Protein AF-A0A8C2Y4I5-F1 (afdb_monomer_lite)

Foldseek 3Di:
DPPDQDPVNVQDDDDPVRQVVDDPVRVVVNVVVVVVVVVVVVVVVVCVVPPCPPVPPPPDDD

InterPro domains:
  IPR001909 Krueppel-associated box [PF01352] (4-44)
  IPR001909 Krueppel-associated box [PS50805] (5-62)
  IPR001909 Krueppel-associated box [SM00349] (5-60)
  IPR001909 Krueppel-associated box [cd07765] (5-43)
  IPR036051 Krueppel-associated box domain superfamily [SSF109640] (3-49)
  IPR050169 Krueppel C2H2-type zinc-finger [PTHR23232] (4-46)

Structure (mmCIF, N/CA/C/O backbone):
data_AF-A0A8C2Y4I5-F1
#
_entry.id   AF-A0A8C2Y4I5-F1
#
loop_
_atom_site.group_PDB
_atom_site.id
_atom_s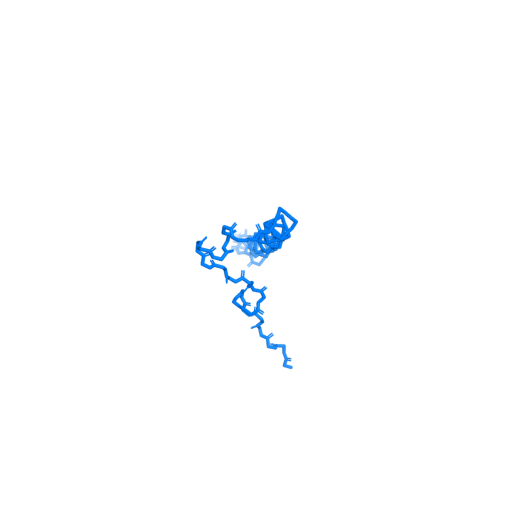ite.type_symbol
_atom_site.label_atom_id
_atom_site.label_alt_id
_atom_site.label_comp_id
_atom_site.label_asym_id
_atom_site.label_entity_id
_atom_site.label_seq_id
_atom_site.pdbx_PDB_ins_code
_atom_site.Cartn_x
_atom_site.Cartn_y
_atom_site.Cartn_z
_atom_site.occupancy
_atom_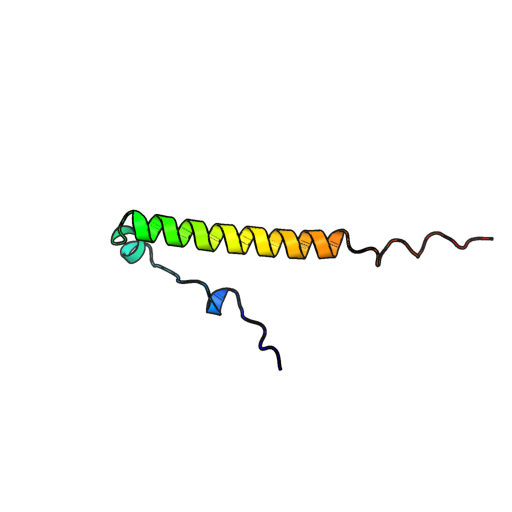site.B_iso_or_equiv
_atom_site.auth_seq_id
_atom_site.auth_comp_id
_atom_site.auth_asym_id
_atom_site.auth_atom_id
_atom_site.pdbx_PDB_model_num
ATOM 1 N N . MET A 1 1 ? 2.052 -22.941 -22.728 1.00 51.56 1 MET A N 1
ATOM 2 C CA . MET A 1 1 ? 0.887 -22.057 -22.549 1.00 51.56 1 MET A CA 1
ATOM 3 C C . MET A 1 1 ? 1.160 -21.273 -21.280 1.00 51.56 1 MET A C 1
ATOM 5 O O . MET A 1 1 ? 1.186 -21.882 -20.222 1.00 51.56 1 MET A O 1
ATOM 9 N N . ILE A 1 2 ? 1.547 -20.004 -21.394 1.00 55.66 2 ILE A N 1
ATOM 10 C CA . ILE A 1 2 ? 1.554 -19.098 -20.243 1.00 55.66 2 ILE A CA 1
ATOM 11 C C . ILE A 1 2 ? 0.248 -18.336 -20.398 1.00 55.66 2 ILE A C 1
ATOM 13 O O . ILE A 1 2 ? 0.136 -17.529 -21.321 1.00 55.66 2 ILE A O 1
ATOM 17 N N . ASP A 1 3 ? -0.757 -18.677 -19.596 1.00 67.25 3 ASP A N 1
ATOM 18 C CA . ASP A 1 3 ? -1.947 -17.839 -19.514 1.00 67.25 3 ASP A CA 1
ATOM 19 C C . ASP A 1 3 ? -1.496 -16.472 -19.000 1.00 67.25 3 ASP A C 1
ATOM 21 O O . ASP A 1 3 ? -0.786 -16.365 -17.996 1.00 67.25 3 ASP A O 1
ATOM 25 N N . SER A 1 4 ? -1.801 -15.432 -19.773 1.00 70.19 4 SER A N 1
ATOM 26 C CA . SER A 1 4 ? -1.474 -14.063 -19.392 1.00 70.19 4 SER A CA 1
ATOM 27 C C . SER A 1 4 ? -2.405 -13.686 -18.252 1.00 70.19 4 SER A C 1
ATOM 29 O O . SER A 1 4 ? -3.596 -13.505 -18.472 1.00 70.19 4 SER A O 1
ATOM 31 N N . LEU A 1 5 ? -1.854 -13.626 -17.044 1.00 64.12 5 LEU A N 1
ATOM 32 C CA . LEU A 1 5 ? -2.583 -13.258 -15.840 1.00 64.12 5 LEU A CA 1
ATOM 33 C C . LEU A 1 5 ? -2.992 -11.786 -15.951 1.00 64.12 5 LEU A C 1
ATOM 35 O O . LEU A 1 5 ? -2.130 -10.905 -16.053 1.00 64.12 5 LEU A O 1
ATOM 39 N N . ALA A 1 6 ? -4.294 -11.523 -15.987 1.00 72.06 6 ALA A N 1
ATOM 40 C CA . ALA A 1 6 ? -4.819 -10.172 -15.979 1.00 72.06 6 ALA A CA 1
ATOM 41 C C . ALA A 1 6 ? -4.619 -9.554 -14.594 1.00 72.06 6 ALA A C 1
ATOM 43 O O . ALA A 1 6 ? -4.511 -10.240 -13.577 1.00 72.06 6 ALA A O 1
ATOM 44 N N . PHE A 1 7 ? -4.594 -8.224 -14.537 1.00 68.56 7 PHE A N 1
ATOM 45 C CA . PHE A 1 7 ? -4.549 -7.517 -13.259 1.00 68.56 7 PHE A CA 1
ATOM 46 C C . PHE A 1 7 ? -5.737 -7.903 -12.358 1.00 68.56 7 PHE A C 1
ATOM 48 O O . PHE A 1 7 ? -5.581 -8.023 -11.146 1.00 68.56 7 PHE A O 1
ATOM 55 N N . GLU A 1 8 ? -6.895 -8.178 -12.959 1.00 75.88 8 GLU A N 1
ATOM 56 C CA . GLU A 1 8 ? -8.096 -8.654 -12.267 1.00 75.88 8 GLU A CA 1
ATOM 57 C C . GLU A 1 8 ? -7.923 -10.037 -11.624 1.00 75.88 8 GLU A C 1
ATOM 59 O O . GLU A 1 8 ? -8.560 -10.310 -10.611 1.00 75.88 8 GLU A O 1
ATOM 64 N N . ASP A 1 9 ? -7.027 -10.880 -12.142 1.00 78.81 9 ASP A N 1
ATOM 65 C CA . ASP A 1 9 ? -6.796 -12.225 -11.603 1.00 78.81 9 ASP A CA 1
ATOM 66 C C . ASP A 1 9 ? -5.965 -12.208 -10.307 1.00 78.81 9 ASP A C 1
ATOM 68 O O . ASP A 1 9 ? -5.935 -13.193 -9.569 1.00 78.81 9 ASP A O 1
ATOM 72 N N . VAL A 1 10 ? -5.281 -11.095 -10.015 1.00 75.94 10 VAL A N 1
ATOM 73 C CA . VAL A 1 10 ? -4.455 -10.920 -8.803 1.00 75.94 10 VAL A CA 1
ATOM 74 C C . VAL A 1 10 ? -4.962 -9.825 -7.871 1.00 75.94 10 VAL A C 1
ATOM 76 O O . VAL A 1 10 ? -4.553 -9.770 -6.710 1.00 75.94 10 VAL A O 1
ATOM 79 N N . ALA A 1 11 ? -5.836 -8.940 -8.350 1.00 80.44 11 ALA A N 1
ATOM 80 C CA . ALA A 1 11 ? -6.344 -7.829 -7.565 1.00 80.44 11 ALA A CA 1
ATOM 81 C C . ALA A 1 11 ? -7.533 -8.256 -6.698 1.00 80.44 11 ALA A C 1
ATOM 83 O O . ALA A 1 11 ? -8.601 -8.618 -7.187 1.00 80.44 11 ALA A O 1
ATOM 84 N N . VAL A 1 12 ? -7.382 -8.115 -5.382 1.00 82.94 12 VAL A N 1
ATOM 85 C CA . VAL A 1 12 ? -8.523 -8.152 -4.464 1.00 82.94 12 VAL A CA 1
ATOM 86 C C . VAL A 1 12 ? -9.195 -6.783 -4.486 1.00 82.94 12 VAL A C 1
ATOM 88 O O . VAL A 1 12 ? -8.616 -5.785 -4.044 1.00 82.94 12 VAL A O 1
ATOM 91 N N . ASN A 1 13 ? -10.410 -6.731 -5.026 1.00 87.44 13 ASN A N 1
ATOM 92 C CA . ASN A 1 13 ? -11.184 -5.504 -5.126 1.00 87.44 13 ASN A CA 1
ATOM 93 C C . ASN A 1 13 ? -12.169 -5.413 -3.956 1.00 87.44 13 ASN A C 1
ATOM 95 O O . ASN A 1 13 ? -12.954 -6.330 -3.738 1.00 87.44 13 ASN A O 1
ATOM 99 N N . PHE A 1 14 ? -12.124 -4.303 -3.223 1.00 90.38 14 PHE A N 1
ATOM 100 C CA . PHE A 1 14 ? -13.047 -4.022 -2.126 1.00 90.38 14 PHE A CA 1
ATOM 101 C C . PHE A 1 14 ? -14.011 -2.913 -2.540 1.00 90.38 14 PHE A C 1
ATOM 103 O O . PHE A 1 14 ? -13.600 -1.913 -3.136 1.00 90.38 14 PHE A O 1
ATOM 110 N N . THR A 1 15 ? -15.281 -3.063 -2.183 1.00 94.19 15 THR A N 1
ATOM 111 C CA . THR A 1 15 ? -16.232 -1.945 -2.135 1.00 94.19 15 THR A CA 1
ATOM 112 C C . THR A 1 15 ? -15.822 -0.940 -1.054 1.00 94.19 15 THR A C 1
ATOM 114 O O . THR A 1 15 ? -14.952 -1.209 -0.220 1.00 94.19 15 THR A O 1
ATOM 117 N N . TRP A 1 16 ? -16.435 0.246 -1.044 1.00 92.75 16 TRP A N 1
ATOM 118 C CA . TRP A 1 16 ? -16.118 1.256 -0.032 1.00 92.75 16 TRP A CA 1
ATOM 119 C C . TRP A 1 16 ? -16.501 0.788 1.378 1.00 92.75 16 TRP A C 1
ATOM 121 O O . TRP A 1 16 ? -15.750 0.987 2.333 1.00 92.75 16 TRP A O 1
ATOM 131 N N . GLU A 1 17 ? -17.641 0.114 1.500 1.00 96.75 17 GLU A N 1
ATOM 132 C CA . GLU A 1 17 ? -18.139 -0.469 2.740 1.00 96.75 17 GLU A CA 1
ATOM 133 C C . GLU A 1 17 ? -17.200 -1.566 3.258 1.00 96.75 17 GLU A C 1
ATOM 135 O O . GLU A 1 17 ? -16.824 -1.551 4.430 1.00 96.75 17 GLU A O 1
ATOM 140 N N . GLU A 1 18 ? -16.748 -2.473 2.388 1.00 96.19 18 GLU A N 1
ATOM 141 C CA . GLU A 1 18 ? -15.774 -3.511 2.748 1.00 96.19 18 GLU A CA 1
ATOM 142 C C . GLU A 1 18 ? -14.421 -2.906 3.126 1.00 96.19 18 GLU A C 1
ATOM 144 O O . GLU A 1 18 ? -13.816 -3.308 4.119 1.00 96.19 18 GLU A O 1
ATOM 149 N N . TRP A 1 19 ? -13.973 -1.885 2.391 1.00 94.25 19 TRP A N 1
ATOM 150 C CA . TRP A 1 19 ? -12.737 -1.170 2.688 1.00 94.25 19 TRP A CA 1
ATOM 151 C C . TRP A 1 19 ? -12.755 -0.559 4.091 1.00 94.25 19 TRP A C 1
ATOM 153 O O . TRP A 1 19 ? -11.756 -0.616 4.811 1.00 94.25 19 TRP A O 1
ATOM 163 N N . LEU A 1 20 ? -13.879 0.019 4.522 1.00 96.31 20 LEU A N 1
ATOM 164 C CA . LEU A 1 20 ? -14.006 0.587 5.865 1.00 96.31 20 LEU A CA 1
ATOM 165 C C . LEU A 1 20 ? -13.864 -0.475 6.960 1.00 96.31 20 LEU A C 1
ATOM 167 O O . LEU A 1 20 ? -13.240 -0.180 7.981 1.00 96.31 20 LEU A O 1
ATOM 171 N N . LEU A 1 21 ? -14.351 -1.693 6.715 1.00 97.06 21 LEU A N 1
ATOM 172 C CA . LEU A 1 21 ? -14.294 -2.817 7.653 1.00 97.06 21 LEU A CA 1
ATOM 173 C C . LEU A 1 21 ? -12.907 -3.463 7.771 1.00 97.06 21 LEU A C 1
ATOM 175 O O . LEU A 1 21 ? -12.648 -4.146 8.760 1.00 97.06 21 LEU A O 1
ATOM 179 N N . LEU A 1 22 ? -12.009 -3.234 6.809 1.00 95.75 22 LEU A N 1
ATOM 180 C CA . LEU A 1 22 ? -10.645 -3.755 6.874 1.00 95.75 22 LEU A CA 1
ATOM 181 C C . LEU A 1 22 ? -9.870 -3.176 8.056 1.00 95.75 22 LEU A C 1
ATOM 183 O O . LEU A 1 22 ? -9.886 -1.962 8.306 1.00 95.75 22 LEU A O 1
ATOM 187 N N . ASP A 1 23 ? -9.085 -4.024 8.706 1.00 96.44 23 ASP A N 1
ATOM 188 C CA . ASP A 1 23 ? -8.124 -3.561 9.694 1.00 96.44 23 ASP A CA 1
ATOM 189 C C . ASP A 1 23 ? -6.927 -2.846 9.034 1.00 96.44 23 ASP A C 1
ATOM 191 O O . ASP A 1 23 ? -6.697 -2.889 7.819 1.00 96.44 23 ASP A O 1
ATOM 195 N N . SER A 1 24 ? -6.143 -2.145 9.853 1.00 95.88 24 SER A N 1
ATOM 196 C CA . SER A 1 24 ? -4.985 -1.376 9.387 1.00 95.88 24 SER A CA 1
ATOM 197 C C . SER A 1 24 ? -3.940 -2.230 8.660 1.00 95.88 24 SER A C 1
ATOM 199 O O . SER A 1 24 ? -3.274 -1.729 7.753 1.00 95.88 24 SER A O 1
ATOM 201 N N . SER A 1 25 ? -3.784 -3.502 9.034 1.00 95.75 25 SER A N 1
ATOM 202 C CA . SER A 1 25 ? -2.824 -4.413 8.406 1.00 95.75 25 SER A CA 1
ATOM 203 C C . SER A 1 25 ? -3.301 -4.866 7.025 1.00 95.75 25 SER A C 1
ATOM 205 O O . SER A 1 25 ? -2.514 -4.850 6.079 1.00 95.75 25 SER A O 1
ATOM 207 N N . GLN A 1 26 ? -4.598 -5.135 6.868 1.00 94.81 26 GLN A N 1
ATOM 208 C CA . GLN A 1 26 ? -5.217 -5.474 5.586 1.00 94.81 26 GLN A CA 1
ATOM 209 C C . GLN A 1 26 ? -5.187 -4.297 4.604 1.00 94.81 26 GLN A C 1
ATOM 211 O O . GLN A 1 26 ? -4.789 -4.460 3.451 1.00 94.81 26 GLN A O 1
ATOM 216 N N . LYS A 1 27 ? -5.516 -3.084 5.069 1.00 94.81 27 LYS A N 1
ATOM 217 C CA . LYS A 1 27 ? -5.407 -1.856 4.258 1.00 94.81 27 LYS A CA 1
ATOM 218 C C . LYS A 1 27 ? -3.976 -1.596 3.796 1.00 94.81 27 LYS A C 1
ATOM 220 O O . LYS A 1 27 ? -3.762 -1.142 2.672 1.00 94.81 27 LYS A O 1
ATOM 225 N N . LYS A 1 28 ? -2.994 -1.857 4.664 1.00 94.81 28 LYS A N 1
ATOM 226 C CA . LYS A 1 28 ? -1.575 -1.731 4.323 1.00 94.81 28 LYS A CA 1
ATOM 227 C C . LYS A 1 28 ? -1.179 -2.755 3.259 1.00 94.81 28 LYS A C 1
ATOM 229 O O . LYS A 1 28 ? -0.613 -2.360 2.248 1.00 94.81 28 LYS A O 1
ATOM 234 N N . LEU A 1 29 ? -1.534 -4.024 3.454 1.00 93.06 29 LEU A N 1
ATOM 235 C CA . LEU A 1 29 ? -1.227 -5.094 2.505 1.00 93.06 29 LEU A CA 1
ATOM 236 C C . LEU A 1 29 ? -1.817 -4.814 1.117 1.00 93.06 29 LEU A C 1
ATOM 238 O O . LEU A 1 29 ? -1.124 -4.966 0.116 1.00 93.06 29 LEU A O 1
ATOM 242 N N . HIS A 1 30 ? -3.066 -4.341 1.055 1.00 92.19 30 HIS A N 1
ATOM 243 C CA . HIS A 1 30 ? -3.700 -3.962 -0.209 1.00 92.19 30 HIS A CA 1
ATOM 244 C C . HIS A 1 30 ? -2.936 -2.838 -0.918 1.00 92.19 30 HIS A C 1
ATOM 246 O O . HIS A 1 30 ? -2.625 -2.952 -2.102 1.00 92.19 30 HIS A O 1
ATOM 252 N N . ARG A 1 31 ? -2.546 -1.784 -0.189 1.00 91.31 31 ARG A N 1
ATOM 253 C CA . ARG A 1 31 ? -1.732 -0.690 -0.745 1.00 91.31 31 ARG A CA 1
ATOM 254 C C . ARG A 1 31 ? -0.375 -1.173 -1.246 1.00 91.31 31 ARG A C 1
ATOM 256 O O . ARG A 1 31 ? 0.034 -0.761 -2.329 1.00 91.31 31 ARG A O 1
ATOM 263 N N . ASP A 1 32 ? 0.303 -2.024 -0.482 1.00 92.12 32 ASP A N 1
ATOM 264 C CA . ASP A 1 32 ? 1.616 -2.561 -0.847 1.00 92.12 32 ASP A CA 1
ATOM 265 C C . ASP A 1 32 ? 1.514 -3.389 -2.142 1.00 92.12 32 ASP A C 1
ATOM 267 O O . ASP A 1 32 ? 2.243 -3.123 -3.098 1.00 92.12 32 ASP A O 1
ATOM 271 N N . MET A 1 33 ? 0.520 -4.277 -2.241 1.00 87.06 33 MET A N 1
ATOM 272 C CA . MET A 1 33 ? 0.248 -5.079 -3.441 1.00 87.06 33 MET A CA 1
ATOM 273 C C . MET A 1 33 ? -0.068 -4.215 -4.678 1.00 87.06 33 MET A C 1
ATOM 275 O O . MET A 1 33 ? 0.441 -4.462 -5.778 1.00 87.06 33 MET A O 1
ATOM 279 N N . MET A 1 34 ? -0.880 -3.164 -4.511 1.00 87.31 34 MET A N 1
ATOM 280 C CA . MET A 1 34 ? -1.206 -2.224 -5.592 1.00 87.31 34 MET A CA 1
ATOM 281 C C . MET A 1 34 ? 0.030 -1.445 -6.059 1.00 87.31 34 MET A C 1
ATOM 283 O O . MET A 1 34 ? 0.236 -1.259 -7.260 1.00 87.31 34 MET A O 1
ATOM 287 N N . LEU A 1 35 ? 0.882 -1.008 -5.129 1.00 88.31 35 LEU A N 1
ATOM 288 C CA . LEU A 1 35 ? 2.119 -0.291 -5.441 1.00 88.31 35 LEU A CA 1
ATOM 289 C C . LEU A 1 35 ? 3.121 -1.170 -6.191 1.00 88.31 35 LEU A C 1
ATOM 291 O O . LEU A 1 35 ? 3.744 -0.698 -7.144 1.00 88.31 35 LEU A O 1
ATOM 295 N N . GLU A 1 36 ? 3.278 -2.430 -5.789 1.00 86.81 36 GLU A N 1
ATOM 296 C CA . GLU A 1 36 ? 4.125 -3.390 -6.503 1.00 86.81 36 GLU A CA 1
ATOM 297 C C . GLU A 1 36 ? 3.619 -3.628 -7.926 1.00 86.81 36 GLU A C 1
ATOM 299 O O . GLU A 1 36 ? 4.405 -3.582 -8.874 1.00 86.81 36 GLU A O 1
ATOM 304 N N . SER A 1 37 ? 2.303 -3.759 -8.100 1.00 85.31 37 SER A N 1
ATOM 305 C CA . SER A 1 37 ? 1.683 -3.918 -9.419 1.00 85.31 37 SER A CA 1
ATOM 306 C C . SER A 1 37 ? 1.933 -2.704 -10.323 1.00 85.31 37 SER A C 1
ATOM 308 O O . SER A 1 37 ? 2.382 -2.859 -11.459 1.00 85.31 37 SER A O 1
ATOM 310 N N . ILE A 1 38 ? 1.744 -1.481 -9.814 1.00 85.94 38 ILE A N 1
ATOM 311 C CA . ILE A 1 38 ? 2.012 -0.239 -10.563 1.00 85.94 38 ILE A CA 1
ATOM 312 C C . ILE A 1 38 ? 3.495 -0.123 -10.933 1.00 85.94 38 ILE A C 1
ATOM 314 O O . ILE A 1 38 ? 3.823 0.235 -12.063 1.00 85.94 38 ILE A O 1
A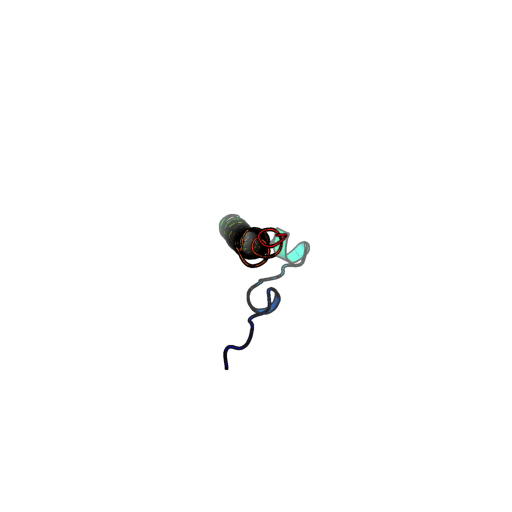TOM 318 N N . ARG A 1 39 ? 4.408 -0.440 -10.006 1.00 89.62 39 ARG A N 1
ATOM 319 C CA . ARG A 1 39 ? 5.857 -0.423 -10.267 1.00 89.62 39 ARG A CA 1
ATOM 320 C C . ARG A 1 39 ? 6.252 -1.437 -11.334 1.00 89.62 39 ARG A C 1
ATOM 322 O O . ARG A 1 39 ? 7.051 -1.108 -12.209 1.00 89.62 39 ARG A O 1
ATOM 329 N N . ASN A 1 40 ? 5.683 -2.638 -11.288 1.00 86.94 40 ASN A N 1
ATOM 330 C CA . ASN A 1 40 ? 5.929 -3.675 -12.284 1.00 86.94 40 ASN A CA 1
ATOM 331 C C . ASN A 1 40 ? 5.438 -3.233 -13.667 1.00 86.94 40 ASN A C 1
ATOM 333 O O . ASN A 1 40 ? 6.200 -3.310 -14.631 1.00 86.94 40 ASN A O 1
ATOM 337 N N . LEU A 1 41 ? 4.224 -2.681 -13.755 1.00 85.50 41 LEU A N 1
ATOM 338 C CA . LEU A 1 41 ? 3.680 -2.125 -14.998 1.00 85.50 41 LEU A CA 1
ATOM 339 C C . LEU A 1 41 ? 4.540 -0.974 -15.536 1.00 85.50 41 LEU A C 1
ATOM 341 O O . LEU A 1 41 ? 4.908 -0.978 -16.709 1.00 85.50 41 LEU A O 1
ATOM 345 N N . ALA A 1 42 ? 4.932 -0.029 -14.679 1.00 85.75 42 ALA A N 1
ATOM 346 C CA . ALA A 1 42 ? 5.816 1.072 -15.054 1.00 85.75 42 ALA A CA 1
ATOM 347 C C . ALA A 1 42 ? 7.189 0.572 -15.535 1.00 85.75 42 ALA A C 1
ATOM 349 O O . ALA A 1 42 ? 7.743 1.112 -16.490 1.00 85.75 42 ALA A O 1
ATOM 350 N N . SER A 1 43 ? 7.731 -0.485 -14.919 1.00 87.50 43 SER A N 1
ATOM 351 C CA . SER A 1 43 ? 8.986 -1.111 -15.346 1.00 87.50 43 SER A CA 1
ATOM 352 C C . SER A 1 43 ? 8.859 -1.766 -16.718 1.00 87.50 43 SER A C 1
ATOM 354 O O . SER A 1 43 ? 9.737 -1.580 -17.557 1.00 87.50 43 SER A O 1
ATOM 356 N N . VAL A 1 44 ? 7.775 -2.508 -16.967 1.00 85.81 44 VAL A N 1
ATOM 357 C CA . VAL A 1 44 ? 7.498 -3.125 -18.274 1.00 85.81 44 VAL A 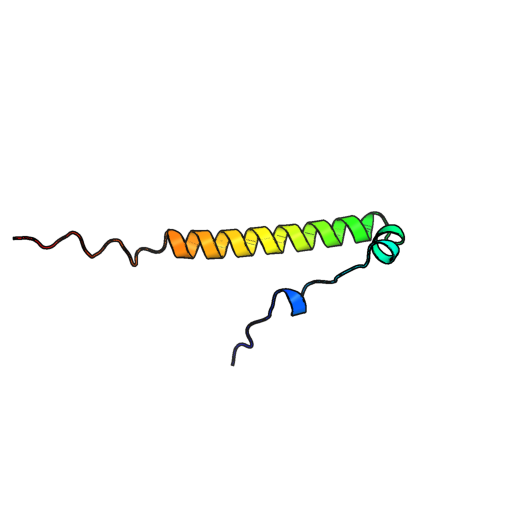CA 1
ATOM 358 C C . VAL A 1 44 ? 7.342 -2.049 -19.347 1.00 85.81 44 VAL A C 1
ATOM 360 O O . VAL A 1 44 ? 7.978 -2.140 -20.395 1.00 85.81 44 VAL A O 1
ATOM 363 N N . TRP A 1 45 ? 6.583 -0.992 -19.059 1.00 84.62 45 TRP A N 1
ATOM 364 C CA . TRP A 1 45 ? 6.420 0.154 -19.951 1.00 84.62 45 TRP A CA 1
ATOM 365 C C . TRP A 1 45 ? 7.759 0.830 -20.259 1.00 84.62 45 TRP A C 1
ATOM 367 O O . TRP A 1 45 ? 8.106 1.031 -21.420 1.00 84.62 45 TRP A O 1
ATOM 377 N N . TYR A 1 46 ? 8.553 1.141 -19.232 1.00 84.88 46 TYR A N 1
ATOM 378 C CA . TYR A 1 46 ? 9.868 1.758 -19.398 1.00 84.88 46 TYR A CA 1
ATOM 379 C C . TYR A 1 46 ? 10.810 0.874 -20.222 1.00 84.88 46 TYR A C 1
ATOM 381 O O . TYR A 1 46 ? 11.444 1.351 -21.159 1.00 84.88 46 TYR A O 1
ATOM 389 N N . LYS A 1 47 ? 10.857 -0.431 -19.932 1.00 84.62 47 LYS A N 1
ATOM 390 C CA . LYS A 1 47 ? 11.625 -1.403 -20.721 1.00 84.62 47 LYS A CA 1
ATOM 391 C C . LYS A 1 47 ? 11.148 -1.458 -22.168 1.00 84.62 47 LYS A C 1
ATOM 393 O O . LYS A 1 47 ? 11.982 -1.592 -23.052 1.00 84.62 47 LYS A O 1
ATOM 398 N N . SER A 1 48 ? 9.846 -1.333 -22.422 1.00 83.06 48 SER A N 1
ATOM 399 C CA . SER A 1 48 ? 9.297 -1.293 -23.780 1.00 83.06 48 SER A CA 1
ATOM 400 C C . SER A 1 48 ? 9.670 -0.008 -24.522 1.00 83.06 48 SER A C 1
ATOM 402 O O . SER A 1 48 ? 9.969 -0.071 -25.708 1.00 83.06 48 SER A O 1
ATOM 404 N N . LEU A 1 49 ? 9.681 1.144 -23.843 1.00 79.50 49 LEU A N 1
ATOM 405 C CA . LEU A 1 49 ? 10.052 2.433 -24.442 1.00 79.50 49 LEU A CA 1
ATOM 406 C C . LEU A 1 49 ? 11.557 2.577 -24.693 1.00 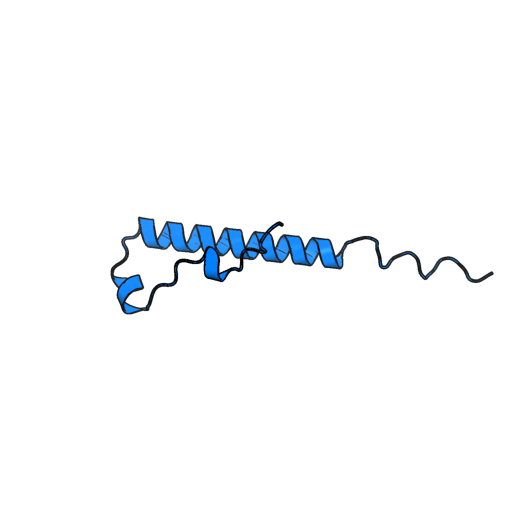79.50 49 LEU A C 1
ATOM 408 O O . LEU A 1 49 ? 11.962 3.254 -25.630 1.00 79.50 49 LEU A O 1
ATOM 412 N N . VAL A 1 50 ? 12.380 1.973 -23.835 1.00 73.50 50 VAL A N 1
ATOM 413 C CA . VAL A 1 50 ? 13.848 2.079 -23.875 1.00 73.50 50 VAL A CA 1
ATOM 414 C C . VAL A 1 50 ? 14.483 0.823 -24.494 1.00 73.50 50 VAL A C 1
ATOM 416 O O . VAL A 1 50 ? 15.705 0.706 -24.575 1.00 73.50 50 VAL A O 1
ATOM 419 N N . SER A 1 51 ? 13.674 -0.128 -24.980 1.00 64.94 51 SER A N 1
ATOM 420 C CA . SER A 1 51 ? 14.188 -1.280 -25.722 1.00 64.94 51 SER A CA 1
ATOM 421 C C . SER A 1 51 ? 14.861 -0.815 -27.023 1.00 64.94 51 SER A C 1
ATOM 423 O O . SER A 1 51 ? 14.251 -0.044 -27.764 1.00 64.94 51 SER A O 1
ATOM 425 N N . PRO A 1 52 ? 16.073 -1.300 -27.365 1.00 61.78 52 PRO A N 1
ATOM 426 C CA . PRO A 1 52 ? 16.869 -0.797 -28.496 1.00 61.78 52 PRO A CA 1
ATOM 427 C C . PRO A 1 52 ? 16.270 -0.985 -29.900 1.00 61.78 52 PRO A C 1
ATOM 429 O O . PRO A 1 52 ? 16.926 -0.656 -30.883 1.00 61.78 52 PRO A O 1
ATOM 432 N N . GLN A 1 53 ? 15.042 -1.486 -30.041 1.00 57.59 53 GLN A N 1
ATOM 433 C CA . GLN A 1 53 ? 14.462 -1.831 -31.346 1.00 57.59 53 GLN A CA 1
ATOM 434 C C . GLN A 1 53 ? 13.963 -0.620 -32.156 1.00 57.59 53 GLN A C 1
ATOM 436 O O . GLN A 1 53 ? 13.299 -0.789 -33.170 1.00 57.59 53 GLN A O 1
ATOM 441 N N . HIS A 1 54 ? 14.307 0.603 -31.750 1.00 53.41 54 HIS A N 1
ATOM 442 C CA . HIS A 1 54 ? 14.049 1.818 -32.529 1.00 53.41 54 HIS A CA 1
ATOM 443 C C . HIS A 1 54 ? 15.281 2.724 -32.677 1.00 53.41 54 HIS A C 1
ATOM 445 O O . HIS A 1 54 ? 15.150 3.924 -32.905 1.00 53.41 54 HIS A O 1
ATOM 451 N N . MET A 1 55 ? 16.490 2.158 -32.582 1.00 48.84 55 MET A N 1
ATOM 452 C CA . MET A 1 55 ? 17.733 2.889 -32.858 1.00 48.84 55 MET A CA 1
ATOM 453 C C . MET A 1 55 ? 18.586 2.223 -33.950 1.00 48.84 55 MET A C 1
ATOM 455 O O . MET A 1 55 ? 19.809 2.251 -33.876 1.00 48.84 55 MET A O 1
ATOM 459 N N . GLU A 1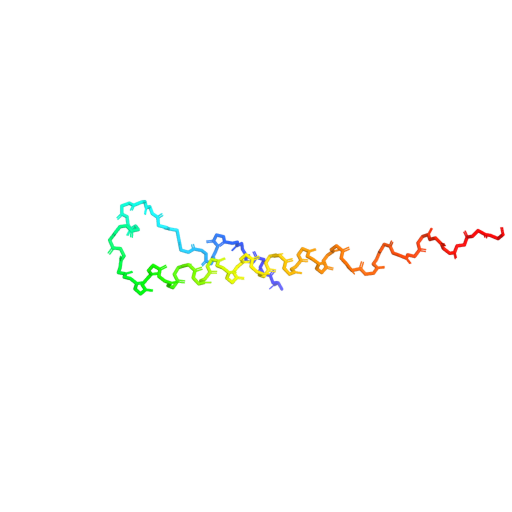 56 ? 17.966 1.637 -34.980 1.00 53.72 56 GLU A N 1
ATOM 460 C CA . GLU A 1 56 ? 18.693 1.121 -36.159 1.00 53.72 56 GLU A CA 1
ATOM 461 C C . GLU A 1 56 ? 18.267 1.733 -37.505 1.00 53.72 56 GLU A C 1
ATOM 463 O O . GLU A 1 56 ? 18.835 1.387 -38.533 1.00 53.72 56 GLU A O 1
ATOM 468 N N . SER A 1 57 ? 17.360 2.716 -37.546 1.00 53.25 57 SER A N 1
ATOM 469 C CA . SER A 1 57 ? 16.937 3.336 -38.818 1.00 53.25 57 SER A CA 1
ATOM 470 C C . SER A 1 57 ? 17.660 4.639 -39.200 1.00 53.25 57 SER A C 1
ATOM 472 O O . SER A 1 57 ? 17.221 5.310 -40.127 1.00 53.25 57 SER A O 1
ATOM 474 N N . SER A 1 58 ? 18.766 5.012 -38.540 1.00 53.22 58 SER A N 1
ATOM 475 C CA . SER A 1 58 ? 19.499 6.259 -38.862 1.00 53.22 58 SER A CA 1
ATOM 476 C C . SER A 1 58 ? 20.999 6.078 -39.118 1.00 53.22 58 SER A C 1
ATOM 478 O O . SER A 1 58 ? 21.772 7.017 -38.946 1.00 53.22 58 SER A O 1
ATOM 480 N N . LYS A 1 59 ? 21.438 4.885 -39.536 1.00 57.41 59 LYS A N 1
ATOM 481 C CA . LYS A 1 59 ? 22.811 4.667 -40.020 1.00 57.41 59 LYS A CA 1
ATOM 482 C C . LYS A 1 59 ? 22.845 3.911 -41.344 1.00 57.41 59 LYS A C 1
ATOM 484 O O . LYS A 1 59 ? 23.508 2.890 -41.444 1.00 57.41 59 LYS A O 1
ATOM 489 N N . THR A 1 60 ? 22.169 4.410 -42.370 1.00 53.28 60 THR A N 1
ATOM 490 C CA . THR A 1 60 ? 22.667 4.286 -43.750 1.00 53.28 60 THR A CA 1
ATOM 491 C C . THR A 1 60 ? 22.032 5.393 -44.579 1.00 53.28 60 THR A C 1
ATOM 493 O O . THR A 1 60 ? 20.873 5.306 -44.964 1.00 53.28 60 THR A O 1
ATOM 496 N N . GLN A 1 61 ? 22.786 6.457 -44.812 1.00 42.72 61 GLN A N 1
ATOM 497 C CA . GLN A 1 61 ? 22.662 7.234 -46.033 1.00 42.72 61 GLN A CA 1
ATOM 498 C C . GLN A 1 61 ? 24.107 7.509 -46.444 1.00 42.72 61 GLN A C 1
ATOM 500 O O . GLN A 1 61 ? 24.839 8.148 -45.685 1.00 42.72 61 GLN A O 1
ATOM 505 N N . ASP A 1 62 ? 24.501 6.883 -47.552 1.00 49.78 62 ASP A N 1
ATOM 506 C CA . ASP A 1 62 ? 25.796 7.033 -48.221 1.00 49.78 62 ASP A CA 1
ATOM 507 C C . ASP A 1 62 ? 26.112 8.494 -48.588 1.00 49.78 62 ASP A C 1
ATOM 509 O O . ASP A 1 62 ? 25.155 9.270 -48.839 1.00 49.78 62 ASP A O 1
#

pLDDT: mean 79.16, std 15.7, range [42.72, 97.06]

Secondary structure (DSSP, 8-state):
------HHHH-----HHHHHHS-HHHHHHHHHHHHHHHHHHHHHHHHHHSSSTTSSSSS---

Radius of gyration: 19.65 Å; chains: 1; bounding box: 44×29×58 Å

Organism: Capra hircus (NCBI:txid9925)

Sequence (62 aa):
MIDSLAFEDVAVNFTWEEWLLLDSSQKKLHRDMMLESIRNLASVWYKSLVSPQHMESSKTQD